Protein AF-A0A0S8L1R1-F1 (afdb_monomer_lite)

Structure (mmCIF, N/CA/C/O backbone):
data_AF-A0A0S8L1R1-F1
#
_entry.id   AF-A0A0S8L1R1-F1
#
loop_
_atom_site.group_PDB
_atom_site.id
_atom_site.type_symbol
_atom_site.label_atom_id
_atom_site.label_alt_id
_atom_site.label_comp_id
_atom_site.label_asym_id
_atom_site.label_entity_id
_atom_site.label_seq_id
_atom_site.pdbx_PDB_ins_code
_atom_site.Cartn_x
_atom_site.Cartn_y
_atom_site.Cartn_z
_atom_site.occupancy
_atom_site.B_iso_or_equiv
_atom_site.auth_seq_id
_atom_site.auth_comp_id
_atom_site.auth_asym_id
_atom_site.auth_atom_id
_atom_site.pdbx_PDB_model_num
ATOM 1 N N . MET A 1 1 ? -16.375 -7.271 10.301 1.00 62.25 1 MET A N 1
ATOM 2 C CA . MET A 1 1 ? -15.177 -7.520 9.461 1.00 62.25 1 MET A CA 1
ATOM 3 C C . MET A 1 1 ? -15.438 -6.904 8.090 1.00 62.25 1 MET A C 1
ATOM 5 O O . MET A 1 1 ? -16.389 -7.340 7.461 1.00 62.25 1 MET A O 1
ATOM 9 N N . SER A 1 2 ? -14.666 -5.905 7.633 1.00 80.81 2 SER A N 1
ATOM 10 C CA . SER A 1 2 ? -14.859 -5.362 6.272 1.00 80.81 2 SER A CA 1
ATOM 11 C C . SER A 1 2 ? -14.247 -6.308 5.238 1.00 80.81 2 SER A C 1
ATOM 13 O O . SER A 1 2 ? -13.026 -6.488 5.173 1.00 80.81 2 SER A O 1
ATOM 15 N N . ILE A 1 3 ? -15.115 -6.935 4.443 1.00 88.81 3 ILE A N 1
ATOM 16 C CA . ILE A 1 3 ? -14.725 -7.772 3.304 1.00 88.81 3 ILE A CA 1
ATOM 17 C C . ILE A 1 3 ? -13.967 -6.929 2.269 1.00 88.81 3 ILE A C 1
ATOM 19 O O . ILE A 1 3 ? -12.998 -7.413 1.689 1.00 88.81 3 ILE A O 1
ATOM 23 N N . GLU A 1 4 ? -14.329 -5.658 2.090 1.00 91.44 4 GLU A N 1
ATOM 24 C CA . GLU A 1 4 ? -13.721 -4.782 1.082 1.00 91.44 4 GLU A CA 1
ATOM 25 C C . GLU A 1 4 ? -12.252 -4.490 1.389 1.00 91.44 4 GLU A C 1
ATOM 27 O O . GLU A 1 4 ? -11.410 -4.572 0.495 1.00 91.44 4 GLU A O 1
ATOM 32 N N . LEU A 1 5 ? -11.906 -4.216 2.654 1.00 91.56 5 LEU A N 1
ATOM 33 C CA . LEU A 1 5 ? -10.506 -4.038 3.053 1.00 91.56 5 LEU A CA 1
ATOM 34 C C . LEU A 1 5 ? -9.695 -5.318 2.835 1.00 91.56 5 LEU A C 1
ATOM 36 O O . LEU A 1 5 ? -8.566 -5.257 2.349 1.00 91.56 5 LEU A O 1
ATOM 40 N N . LYS A 1 6 ? -10.281 -6.486 3.123 1.00 90.88 6 LYS A N 1
ATOM 41 C CA . LYS A 1 6 ? -9.640 -7.781 2.862 1.00 90.88 6 LYS A CA 1
ATOM 42 C C . LYS A 1 6 ? -9.402 -8.006 1.366 1.00 90.88 6 LYS A C 1
ATOM 44 O O . LYS A 1 6 ? -8.327 -8.477 0.996 1.00 90.88 6 LYS A O 1
ATOM 49 N N . VAL A 1 7 ? -10.374 -7.670 0.515 1.00 94.88 7 VAL A N 1
ATOM 50 C CA . VAL A 1 7 ? -10.221 -7.714 -0.949 1.00 94.88 7 VAL A CA 1
ATOM 51 C C . VAL A 1 7 ? -9.110 -6.763 -1.381 1.00 94.88 7 VAL A C 1
ATOM 53 O O . VAL A 1 7 ? -8.183 -7.195 -2.057 1.00 94.88 7 VAL A O 1
ATOM 56 N N . LYS A 1 8 ? -9.120 -5.517 -0.898 1.00 94.94 8 LYS A N 1
ATOM 57 C CA . LYS A 1 8 ? -8.108 -4.511 -1.234 1.00 94.94 8 LYS A CA 1
ATOM 58 C C . LYS A 1 8 ? -6.686 -4.950 -0.873 1.00 94.94 8 LYS A C 1
ATOM 60 O O . LYS A 1 8 ? -5.789 -4.798 -1.696 1.00 94.94 8 LYS A O 1
ATOM 65 N N . VAL A 1 9 ? -6.470 -5.532 0.312 1.00 93.38 9 VAL A N 1
ATOM 66 C CA . VAL A 1 9 ? -5.155 -6.082 0.703 1.00 93.38 9 VAL A CA 1
ATOM 67 C C . VAL A 1 9 ? -4.694 -7.156 -0.285 1.00 93.38 9 VAL A C 1
ATOM 69 O O . VAL A 1 9 ? -3.542 -7.139 -0.717 1.00 93.38 9 VAL A O 1
ATOM 72 N N . LYS A 1 10 ? -5.585 -8.076 -0.676 1.00 95.56 10 LYS A N 1
ATOM 73 C CA . LYS A 1 10 ? -5.260 -9.133 -1.645 1.00 95.56 10 LYS A CA 1
ATOM 74 C C . LYS A 1 10 ? -4.962 -8.569 -3.035 1.00 95.56 10 LYS A C 1
ATOM 76 O O . LYS A 1 10 ? -3.993 -9.000 -3.650 1.00 95.56 10 LYS A O 1
ATOM 81 N N . SER A 1 11 ? -5.742 -7.595 -3.501 1.00 97.69 11 SER A N 1
ATOM 82 C CA . SER A 1 11 ? -5.525 -6.934 -4.791 1.00 97.69 11 SER A CA 1
ATOM 83 C C . SER A 1 11 ? -4.171 -6.229 -4.849 1.00 97.69 11 SER A C 1
ATOM 85 O O . SER A 1 11 ? -3.443 -6.407 -5.816 1.00 97.69 11 SER A O 1
ATOM 87 N N . LEU A 1 12 ? -3.784 -5.505 -3.792 1.00 97.62 12 LEU A N 1
ATOM 88 C CA . LEU A 1 12 ? -2.479 -4.834 -3.715 1.00 97.62 12 LEU A CA 1
ATOM 89 C C . LEU A 1 12 ? -1.313 -5.832 -3.691 1.00 97.62 12 LEU A C 1
ATOM 91 O O . LEU A 1 12 ? -0.261 -5.586 -4.281 1.00 97.62 12 LEU A O 1
ATOM 95 N N . ALA A 1 13 ? -1.495 -6.979 -3.030 1.00 96.56 13 ALA A N 1
ATOM 96 C CA . ALA A 1 13 ? -0.506 -8.050 -3.060 1.00 96.56 13 ALA A CA 1
ATOM 97 C C . ALA A 1 13 ? -0.333 -8.619 -4.477 1.00 96.56 13 ALA A C 1
ATOM 99 O O . ALA A 1 13 ? 0.791 -8.904 -4.889 1.00 96.56 13 ALA A O 1
ATOM 100 N N . GLU A 1 14 ? -1.429 -8.760 -5.224 1.00 98.38 14 GLU A N 1
ATOM 101 C CA . GLU A 1 14 ? -1.391 -9.260 -6.595 1.00 98.38 14 GLU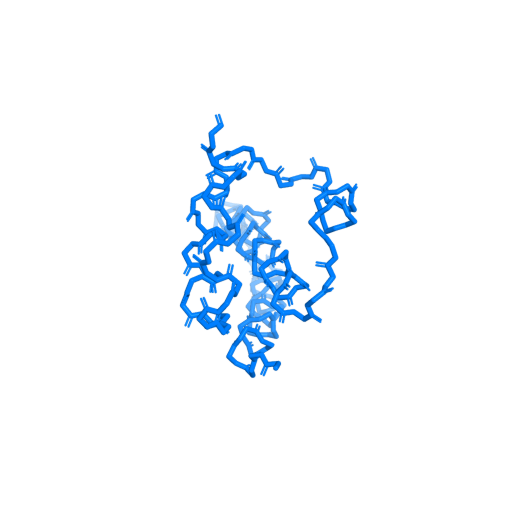 A CA 1
ATOM 102 C C . GLU A 1 14 ? -0.804 -8.241 -7.573 1.00 98.38 14 GLU A C 1
ATOM 104 O O . GLU A 1 14 ? 0.059 -8.598 -8.370 1.00 98.38 14 GLU A O 1
ATOM 109 N N . GLU A 1 15 ? -1.153 -6.960 -7.443 1.00 98.25 15 GLU A N 1
ATOM 110 C CA . GLU A 1 15 ? -0.523 -5.873 -8.200 1.00 98.25 15 GLU A CA 1
ATOM 111 C C . GLU A 1 15 ? 1.002 -5.900 -8.020 1.00 98.25 15 GLU A C 1
ATOM 113 O O . GLU A 1 15 ? 1.750 -5.914 -8.997 1.00 98.25 15 GLU A O 1
ATOM 118 N N . ALA A 1 16 ? 1.491 -6.032 -6.782 1.00 98.12 16 ALA A N 1
ATOM 119 C CA . ALA A 1 16 ? 2.924 -6.142 -6.527 1.00 98.12 16 ALA A CA 1
ATOM 120 C C . ALA A 1 16 ? 3.567 -7.370 -7.205 1.00 98.12 16 ALA A C 1
ATOM 122 O O . ALA A 1 16 ? 4.719 -7.290 -7.649 1.00 98.12 16 ALA A O 1
ATOM 123 N N . ARG A 1 17 ? 2.860 -8.508 -7.294 1.00 98.12 17 ARG A N 1
ATOM 124 C CA . ARG A 1 17 ? 3.350 -9.706 -8.003 1.00 98.12 17 ARG A CA 1
ATOM 125 C C . ARG A 1 17 ? 3.404 -9.491 -9.508 1.00 98.12 17 ARG A C 1
ATOM 127 O O . ARG A 1 17 ? 4.424 -9.829 -10.113 1.00 98.12 17 ARG A O 1
ATOM 134 N N . ILE A 1 18 ? 2.348 -8.920 -10.084 1.00 98.50 18 ILE A N 1
ATOM 135 C CA . ILE A 1 18 ? 2.258 -8.596 -11.510 1.00 98.50 18 ILE A CA 1
ATOM 136 C C . ILE A 1 18 ? 3.394 -7.646 -11.886 1.00 98.50 18 ILE A C 1
ATOM 138 O O . ILE A 1 18 ? 4.193 -7.969 -12.762 1.00 98.50 18 ILE A O 1
ATOM 142 N N . ILE A 1 19 ? 3.564 -6.543 -11.153 1.00 98.19 19 ILE A N 1
ATOM 143 C CA . ILE A 1 19 ? 4.610 -5.559 -11.453 1.00 98.19 19 ILE A CA 1
ATOM 144 C C . ILE A 1 19 ? 6.002 -6.177 -11.328 1.00 98.19 19 ILE A C 1
ATOM 146 O O . ILE A 1 19 ? 6.827 -5.997 -12.213 1.00 98.19 19 ILE A O 1
ATOM 150 N N . ARG A 1 20 ? 6.261 -7.011 -10.312 1.00 98.00 20 ARG A N 1
ATOM 151 C CA . ARG A 1 20 ? 7.537 -7.745 -10.203 1.00 98.00 20 ARG A CA 1
ATOM 152 C C . ARG A 1 20 ? 7.777 -8.703 -11.382 1.00 98.00 20 ARG A C 1
ATOM 154 O O . ARG A 1 20 ? 8.927 -9.011 -11.702 1.00 98.00 20 ARG A O 1
ATOM 161 N N . LYS A 1 21 ? 6.726 -9.266 -11.983 1.00 98.19 21 LYS A N 1
ATOM 162 C CA . LYS A 1 21 ? 6.847 -10.113 -13.179 1.00 98.19 21 LYS A CA 1
ATOM 163 C C . LYS A 1 21 ? 7.210 -9.273 -14.403 1.00 98.19 21 LYS A C 1
ATOM 165 O O . LYS A 1 21 ? 8.099 -9.683 -15.140 1.00 98.19 21 LYS A O 1
ATOM 170 N N . GLU A 1 22 ? 6.592 -8.109 -14.571 1.00 98.00 22 GLU A N 1
ATOM 171 C CA . GLU A 1 22 ? 6.880 -7.203 -15.689 1.00 98.00 22 GLU A CA 1
ATOM 172 C C . GLU A 1 22 ? 8.240 -6.498 -15.538 1.00 98.00 22 GLU A C 1
ATOM 174 O O . GLU A 1 22 ? 9.003 -6.450 -16.496 1.00 98.00 22 GLU A O 1
ATOM 179 N N . GLU A 1 23 ? 8.636 -6.100 -14.322 1.00 97.12 23 GLU A N 1
ATOM 180 C CA . GLU A 1 23 ? 9.977 -5.570 -14.002 1.00 97.12 23 GLU A CA 1
ATOM 181 C C . GLU A 1 23 ? 11.111 -6.468 -14.515 1.00 97.12 23 GLU A C 1
ATOM 183 O O . GLU A 1 23 ? 12.171 -5.972 -14.886 1.00 97.12 23 GLU A O 1
ATOM 188 N N . ARG A 1 24 ? 10.912 -7.793 -14.500 1.00 97.06 24 ARG A N 1
ATOM 189 C CA . ARG A 1 24 ? 11.922 -8.775 -14.925 1.00 97.06 24 ARG A CA 1
ATOM 190 C C . ARG A 1 24 ? 12.107 -8.849 -16.440 1.00 97.06 24 ARG A C 1
ATOM 192 O O . ARG A 1 24 ? 13.106 -9.409 -16.873 1.00 97.06 24 ARG A O 1
ATOM 199 N N . LYS A 1 25 ? 11.160 -8.323 -17.218 1.00 97.69 25 LYS A N 1
ATOM 200 C CA . LYS A 1 25 ? 11.219 -8.284 -18.686 1.00 97.69 25 LYS A CA 1
ATOM 201 C C . LYS A 1 25 ? 11.768 -6.958 -19.219 1.00 97.69 25 LYS A C 1
ATOM 203 O O . LYS A 1 25 ? 12.049 -6.859 -20.406 1.00 97.69 25 LYS A O 1
ATOM 208 N N . LEU A 1 26 ? 11.860 -5.942 -18.362 1.00 97.44 26 LEU A N 1
ATOM 209 C CA . LEU A 1 26 ? 12.255 -4.585 -18.729 1.00 97.44 26 LEU A CA 1
ATOM 210 C C . LEU A 1 26 ? 13.679 -4.278 -18.266 1.00 97.44 26 LEU A C 1
ATOM 212 O O . LEU A 1 26 ? 14.214 -4.903 -17.347 1.00 97.44 26 LEU A O 1
ATOM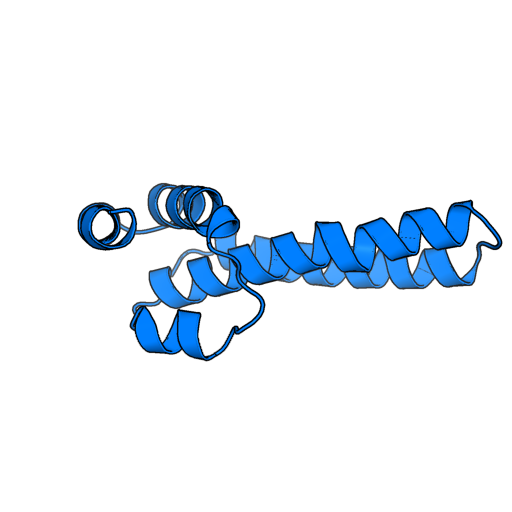 216 N N . HIS A 1 27 ? 14.268 -3.240 -18.853 1.00 96.62 27 HIS A N 1
ATOM 217 C CA . HIS A 1 27 ? 15.599 -2.749 -18.507 1.00 96.62 27 HIS A CA 1
ATOM 218 C C . HIS A 1 27 ? 15.604 -1.223 -18.352 1.00 96.62 27 HIS A C 1
ATOM 220 O O . HIS A 1 27 ? 14.616 -0.544 -18.634 1.00 96.62 27 HIS A O 1
ATOM 226 N N . GLY A 1 28 ? 16.717 -0.685 -17.846 1.00 97.12 28 GLY A N 1
ATOM 227 C CA . GLY A 1 28 ? 16.934 0.756 -17.729 1.00 97.12 28 GLY A CA 1
ATOM 228 C C . GLY A 1 28 ? 15.830 1.491 -16.961 1.00 97.12 28 GLY A C 1
ATOM 229 O O . GLY A 1 28 ? 15.391 1.058 -15.891 1.00 97.12 28 GLY A O 1
ATOM 230 N N . LEU A 1 29 ? 15.395 2.621 -17.519 1.00 97.31 29 LEU A N 1
ATOM 231 C CA . LEU A 1 29 ? 14.457 3.542 -16.878 1.00 97.31 29 LEU A CA 1
ATOM 232 C C . LEU A 1 29 ? 13.059 2.940 -16.678 1.00 97.31 29 LEU A C 1
ATOM 234 O O . LEU A 1 29 ? 12.417 3.212 -15.667 1.00 97.31 29 LEU A O 1
ATOM 238 N N . GLU A 1 30 ? 12.581 2.107 -17.601 1.00 96.94 30 GLU A N 1
ATOM 239 C CA . GLU A 1 30 ? 11.248 1.501 -17.497 1.00 96.94 30 GLU A CA 1
ATOM 240 C C . GLU A 1 30 ? 11.176 0.507 -16.337 1.00 96.94 30 GLU A C 1
ATOM 242 O O . GLU A 1 30 ? 10.240 0.542 -15.533 1.00 96.94 30 GLU A O 1
ATOM 247 N N . ARG A 1 31 ? 12.225 -0.312 -16.178 1.00 97.81 31 ARG A N 1
ATOM 248 C CA . ARG A 1 31 ? 12.373 -1.184 -15.009 1.00 97.81 31 ARG A CA 1
ATOM 249 C C . ARG A 1 31 ? 12.422 -0.377 -13.714 1.00 97.81 31 ARG A C 1
ATOM 251 O O . ARG A 1 31 ? 11.780 -0.772 -12.744 1.00 97.81 31 ARG A O 1
ATOM 258 N N . ALA A 1 32 ? 13.165 0.732 -13.690 1.00 97.62 32 ALA A N 1
ATOM 259 C CA . ALA A 1 32 ? 13.258 1.596 -12.512 1.00 97.62 32 ALA A CA 1
ATOM 260 C C . ALA A 1 32 ? 11.895 2.203 -12.135 1.00 97.62 32 ALA A C 1
ATOM 262 O O . ALA A 1 32 ? 11.504 2.149 -10.974 1.00 97.62 32 ALA A O 1
ATOM 263 N N . ARG A 1 33 ? 11.117 2.684 -13.115 1.00 97.50 33 ARG A N 1
ATOM 264 C CA . ARG A 1 33 ? 9.768 3.228 -12.880 1.00 97.50 33 ARG A CA 1
ATOM 265 C C . ARG A 1 33 ? 8.811 2.192 -12.290 1.00 97.50 33 ARG A C 1
ATOM 267 O O . ARG A 1 33 ? 8.103 2.494 -11.331 1.00 97.50 33 ARG A O 1
ATOM 274 N N . LEU A 1 34 ? 8.793 0.972 -12.834 1.00 97.75 34 LEU A N 1
ATOM 275 C CA . LEU A 1 34 ? 7.961 -0.100 -12.277 1.00 97.75 34 LEU A CA 1
ATOM 276 C C . LEU A 1 34 ? 8.414 -0.503 -10.873 1.00 97.75 34 LEU A C 1
ATOM 278 O O . LEU A 1 34 ? 7.573 -0.695 -9.993 1.00 97.75 34 LEU A O 1
ATOM 282 N N . HIS 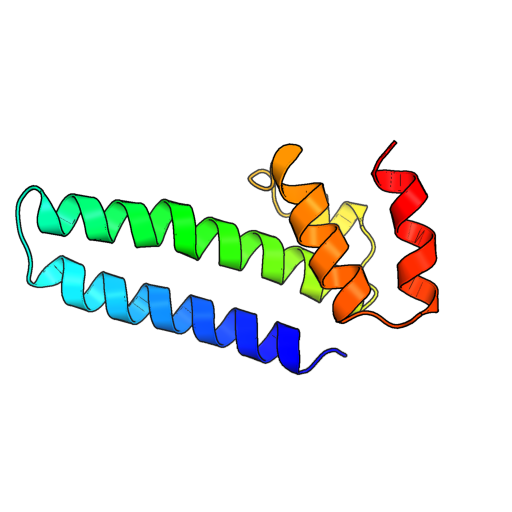A 1 35 ? 9.730 -0.571 -10.656 1.00 97.62 35 HIS A N 1
ATOM 283 C CA . HIS A 1 35 ? 10.297 -0.820 -9.339 1.00 97.62 35 HIS A CA 1
ATOM 284 C C . HIS A 1 35 ? 9.807 0.206 -8.319 1.00 97.62 35 HIS A C 1
ATOM 286 O O . HIS A 1 35 ? 9.260 -0.187 -7.286 1.00 97.62 35 HIS A O 1
ATOM 292 N N . ASP A 1 36 ? 9.929 1.495 -8.633 1.00 97.81 36 ASP A N 1
ATOM 293 C CA . ASP A 1 36 ? 9.494 2.590 -7.768 1.00 97.81 36 ASP A CA 1
ATOM 294 C C . ASP A 1 36 ? 7.993 2.522 -7.480 1.00 97.81 36 ASP A C 1
ATOM 296 O O . ASP A 1 36 ? 7.576 2.611 -6.321 1.00 97.81 36 ASP A O 1
ATOM 300 N N . HIS A 1 37 ? 7.164 2.265 -8.494 1.00 97.81 37 HIS A N 1
ATOM 301 C CA . HIS A 1 37 ? 5.726 2.089 -8.287 1.0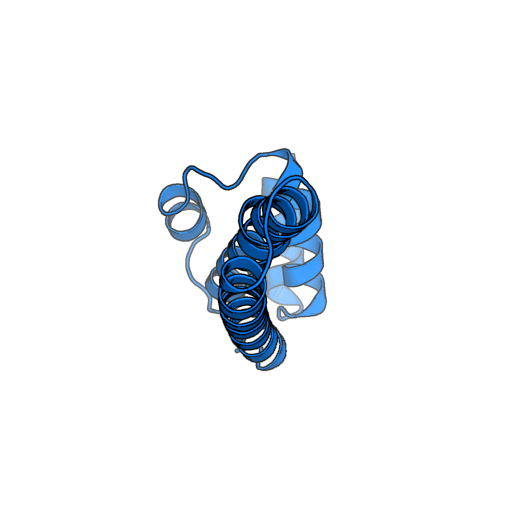0 97.81 37 HIS A CA 1
ATOM 302 C C . HIS A 1 37 ? 5.432 0.919 -7.338 1.00 97.81 37 HIS A C 1
ATOM 304 O O . HIS A 1 37 ? 4.672 1.069 -6.379 1.00 97.81 37 HIS A O 1
ATOM 310 N N . ARG A 1 38 ? 6.078 -0.238 -7.525 1.00 98.06 38 ARG A N 1
ATOM 311 C CA . ARG A 1 38 ? 5.880 -1.401 -6.645 1.00 98.06 38 ARG A CA 1
ATOM 312 C C . ARG A 1 38 ? 6.344 -1.134 -5.215 1.00 98.06 38 ARG A C 1
ATOM 314 O O . ARG A 1 38 ? 5.673 -1.537 -4.262 1.00 98.06 38 ARG A O 1
ATOM 321 N N . VAL A 1 39 ? 7.519 -0.532 -5.045 1.00 95.88 39 VAL A N 1
ATOM 322 C CA . VAL A 1 39 ? 8.172 -0.404 -3.733 1.00 95.88 39 VAL A CA 1
ATOM 323 C C . VAL A 1 39 ? 7.701 0.793 -2.924 1.00 95.88 39 VAL A C 1
ATOM 325 O O . VAL A 1 39 ? 7.773 0.717 -1.695 1.00 95.88 39 VAL A O 1
ATOM 328 N N . VAL A 1 40 ? 7.219 1.843 -3.590 1.00 93.94 40 VAL A N 1
ATOM 329 C CA . VAL A 1 40 ? 6.713 3.068 -2.967 1.00 93.94 40 VAL A CA 1
ATOM 330 C C . VAL A 1 40 ? 5.191 3.062 -2.991 1.00 93.94 40 VAL A C 1
ATOM 332 O O . VAL A 1 40 ? 4.569 2.941 -1.941 1.00 93.94 40 VAL A O 1
ATOM 335 N N . VAL A 1 41 ? 4.569 3.114 -4.171 1.00 95.56 41 VAL A N 1
ATOM 336 C CA . VAL A 1 41 ? 3.118 3.330 -4.296 1.00 95.56 41 VAL A CA 1
ATOM 337 C C . VAL A 1 41 ? 2.327 2.134 -3.765 1.00 95.56 41 VAL A C 1
ATOM 339 O O . VAL A 1 41 ? 1.523 2.281 -2.840 1.00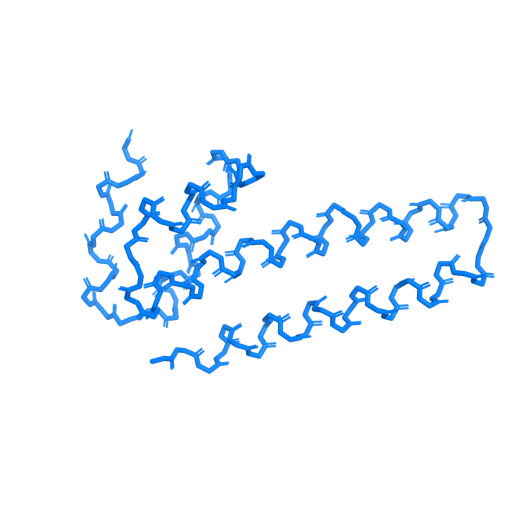 95.56 41 VAL A O 1
ATOM 342 N N . VAL A 1 42 ? 2.580 0.939 -4.305 1.00 97.31 42 VAL A N 1
ATOM 343 C CA . VAL A 1 42 ? 1.819 -0.270 -3.947 1.00 97.31 42 VAL A CA 1
ATOM 344 C C . VAL A 1 42 ? 2.105 -0.685 -2.511 1.00 97.31 42 VAL A C 1
ATOM 346 O O . VAL A 1 42 ? 1.184 -1.010 -1.760 1.00 97.31 42 VAL A O 1
ATOM 349 N N . ARG A 1 43 ? 3.374 -0.637 -2.092 1.00 93.81 43 ARG A N 1
ATOM 350 C CA . ARG A 1 43 ? 3.760 -1.009 -0.728 1.00 93.81 43 ARG A CA 1
ATOM 351 C C . ARG A 1 43 ? 3.181 -0.056 0.315 1.00 93.81 43 ARG A C 1
ATOM 353 O O . ARG A 1 43 ? 2.645 -0.539 1.311 1.00 93.81 43 ARG A O 1
ATOM 360 N N . ASP A 1 44 ? 3.240 1.258 0.096 1.00 93.31 44 ASP A N 1
ATOM 361 C CA . ASP A 1 44 ? 2.652 2.227 1.027 1.00 93.31 44 ASP A CA 1
ATOM 362 C C . ASP A 1 44 ? 1.127 2.068 1.086 1.00 93.31 44 ASP A C 1
ATOM 364 O O . ASP A 1 44 ? 0.537 2.096 2.168 1.00 93.31 44 ASP A O 1
ATOM 368 N N . ALA A 1 45 ? 0.469 1.831 -0.053 1.00 94.81 45 ALA A N 1
ATOM 369 C CA . ALA A 1 45 ? -0.965 1.555 -0.085 1.00 94.81 45 ALA A CA 1
ATOM 370 C C . ALA A 1 45 ? -1.328 0.264 0.670 1.00 94.81 45 ALA A C 1
ATOM 372 O O . ALA A 1 45 ? -2.303 0.254 1.430 1.00 94.81 45 ALA A O 1
ATOM 373 N N . ALA A 1 46 ? -0.551 -0.808 0.492 1.00 94.06 46 ALA A N 1
ATOM 374 C CA . ALA A 1 46 ? -0.754 -2.082 1.179 1.00 94.06 46 ALA A CA 1
ATOM 375 C C . ALA A 1 46 ? -0.607 -1.917 2.691 1.00 94.06 46 ALA A C 1
ATOM 377 O O . ALA A 1 46 ? -1.477 -2.358 3.442 1.00 94.06 46 ALA A O 1
ATOM 378 N N . ARG A 1 47 ? 0.435 -1.200 3.116 1.00 91.81 47 ARG A N 1
ATOM 379 C CA . ARG A 1 47 ? 0.706 -0.874 4.514 1.00 91.81 47 ARG A CA 1
ATOM 380 C C . ARG A 1 47 ? -0.466 -0.142 5.170 1.00 91.81 47 ARG A C 1
ATOM 382 O O . ARG A 1 47 ? -1.064 -0.653 6.114 1.00 91.81 47 ARG A O 1
ATOM 389 N N . ARG A 1 48 ? -0.883 0.991 4.595 1.00 92.56 48 ARG A N 1
ATOM 390 C CA . ARG A 1 48 ? -2.029 1.785 5.081 1.00 92.56 48 ARG A CA 1
ATOM 391 C C . ARG A 1 48 ? -3.311 0.955 5.165 1.00 92.56 48 ARG A C 1
ATOM 393 O O . ARG A 1 48 ? -4.065 1.059 6.129 1.00 92.56 48 ARG A O 1
ATOM 400 N N . THR A 1 49 ? -3.557 0.123 4.153 1.00 93.69 49 THR A N 1
ATOM 401 C CA . THR A 1 49 ? -4.747 -0.738 4.105 1.00 93.69 49 THR A CA 1
ATOM 402 C C . THR A 1 49 ? -4.701 -1.806 5.198 1.00 93.69 49 THR A C 1
ATOM 404 O O . THR A 1 49 ? -5.728 -2.082 5.814 1.00 93.69 49 THR A O 1
ATOM 407 N N . LEU A 1 50 ? -3.528 -2.384 5.472 1.00 90.88 50 LEU A N 1
ATOM 408 C CA . LEU A 1 50 ? -3.358 -3.387 6.518 1.00 90.88 50 LEU A CA 1
ATOM 409 C C . LEU A 1 50 ? -3.600 -2.789 7.907 1.00 90.88 50 LEU A C 1
ATOM 411 O O . LEU A 1 50 ? -4.350 -3.376 8.680 1.00 90.88 50 LEU A O 1
ATOM 415 N N . VAL A 1 51 ? -3.046 -1.608 8.196 1.00 89.50 51 VAL A N 1
ATOM 416 C CA . VAL A 1 51 ? -3.292 -0.893 9.462 1.00 89.50 51 VAL A CA 1
ATOM 417 C C . VAL A 1 51 ? -4.788 -0.621 9.647 1.00 89.50 51 VAL A C 1
ATOM 419 O O . VAL A 1 51 ? -5.361 -0.997 10.670 1.00 89.50 51 VAL A O 1
ATOM 422 N N . ALA A 1 52 ? -5.456 -0.068 8.627 1.00 90.19 52 ALA A N 1
ATOM 423 C CA . ALA A 1 52 ? -6.903 0.159 8.667 1.00 90.19 52 ALA A CA 1
ATOM 424 C C . ALA A 1 52 ? -7.691 -1.147 8.883 1.00 90.19 52 ALA A C 1
ATOM 426 O O . ALA A 1 52 ? -8.641 -1.185 9.662 1.00 90.19 52 ALA A O 1
ATOM 427 N N . TYR A 1 53 ? -7.289 -2.232 8.217 1.00 90.06 53 TYR A N 1
ATOM 428 C CA . TYR A 1 53 ? -7.930 -3.538 8.349 1.00 90.06 53 TYR A CA 1
ATOM 429 C C . TYR A 1 53 ? -7.792 -4.121 9.758 1.00 90.06 53 TYR A C 1
ATOM 431 O O . TYR A 1 53 ? -8.771 -4.643 10.292 1.00 90.06 53 TYR A O 1
ATOM 439 N N . GLN A 1 54 ? -6.607 -4.029 10.368 1.00 87.25 54 GLN A N 1
ATOM 440 C CA . GLN A 1 54 ? -6.382 -4.511 11.731 1.00 87.25 54 GLN A CA 1
ATOM 441 C C . GLN A 1 54 ? -7.215 -3.724 12.748 1.00 87.25 54 GLN A C 1
ATOM 443 O O . GLN A 1 54 ? -7.899 -4.337 13.569 1.00 87.25 54 GLN A O 1
ATOM 448 N N . TYR A 1 55 ? -7.252 -2.396 12.616 1.00 86.12 55 TYR A N 1
ATOM 449 C CA . TYR A 1 55 ? -8.067 -1.534 13.471 1.00 86.12 55 TYR A CA 1
ATOM 450 C C . TYR A 1 55 ? -9.565 -1.852 13.356 1.00 86.12 55 TYR A C 1
ATOM 452 O O . TYR A 1 55 ? -10.245 -2.065 14.355 1.00 86.12 55 TYR A O 1
ATOM 460 N N . VAL A 1 56 ? -10.088 -2.001 12.132 1.00 87.19 56 VAL A N 1
ATOM 461 C CA . VAL A 1 56 ? -11.499 -2.373 11.894 1.00 87.19 56 VAL A CA 1
ATOM 462 C C . VAL A 1 56 ? -11.835 -3.778 12.423 1.00 87.19 56 VAL A C 1
ATOM 464 O O . VAL A 1 56 ? -13.001 -4.086 12.676 1.00 87.19 56 VAL A O 1
ATOM 467 N N . ARG A 1 57 ? -10.842 -4.655 12.618 1.00 85.56 57 ARG A N 1
ATOM 468 C CA . ARG A 1 57 ? -11.033 -5.950 13.293 1.00 85.56 57 ARG A CA 1
ATOM 469 C C . ARG A 1 57 ? -11.042 -5.858 14.821 1.00 85.56 57 ARG A C 1
ATOM 471 O O . ARG A 1 57 ? -11.218 -6.895 15.452 1.00 85.56 57 ARG A O 1
ATOM 478 N N . GLY A 1 58 ? -10.885 -4.667 15.391 1.00 82.88 58 GLY A N 1
ATOM 479 C CA . GLY A 1 58 ? -10.871 -4.451 16.833 1.00 82.88 58 GLY A CA 1
ATOM 480 C C . GLY A 1 58 ? -9.518 -4.730 17.482 1.00 82.88 58 GLY A C 1
ATOM 481 O O . GLY A 1 58 ? -9.472 -4.911 18.693 1.00 82.88 58 GLY A O 1
ATOM 482 N N . ARG A 1 59 ? -8.420 -4.786 16.709 1.00 83.00 59 ARG A N 1
ATOM 483 C CA . ARG A 1 59 ? -7.092 -4.699 17.327 1.00 83.00 59 ARG A CA 1
ATOM 484 C C . ARG A 1 59 ? -6.878 -3.283 17.836 1.00 83.00 59 ARG A C 1
ATOM 486 O O . ARG A 1 59 ? -7.286 -2.321 17.182 1.00 83.00 59 ARG A O 1
ATOM 493 N N . ASP A 1 60 ? -6.238 -3.181 18.994 1.00 76.00 60 ASP A N 1
ATOM 494 C CA . ASP A 1 60 ? -5.887 -1.890 19.553 1.00 76.00 60 ASP A CA 1
ATOM 495 C C . ASP A 1 60 ? -4.921 -1.137 18.620 1.00 76.00 60 ASP A C 1
ATOM 497 O O . ASP A 1 60 ? -4.198 -1.706 17.791 1.00 76.00 60 ASP A O 1
ATOM 501 N N . TRP A 1 61 ? -4.989 0.185 18.714 1.00 68.62 61 TRP A N 1
ATOM 502 C CA . TRP A 1 61 ? -4.227 1.085 17.865 1.00 68.62 61 TRP A CA 1
ATOM 503 C C . TRP A 1 61 ? -2.721 0.952 18.076 1.00 68.62 61 TRP A C 1
ATOM 505 O O . TRP A 1 61 ? -1.961 0.922 17.108 1.00 68.62 61 TRP A O 1
ATOM 515 N N . GLU A 1 62 ? -2.301 0.868 19.335 1.00 69.06 62 GLU A N 1
ATOM 516 C CA . GLU A 1 62 ? -0.896 0.851 19.728 1.00 69.06 62 GLU A CA 1
ATOM 517 C C . GLU A 1 62 ? -0.199 -0.399 19.194 1.00 69.06 62 GLU A C 1
ATOM 519 O O . GLU A 1 62 ? 0.891 -0.300 18.646 1.00 69.06 62 GLU A O 1
ATOM 524 N N . SER A 1 63 ? -0.858 -1.553 19.213 1.00 70.62 63 SER A N 1
ATOM 525 C CA . SER A 1 63 ? -0.420 -2.811 18.611 1.00 70.62 63 SER A CA 1
ATOM 526 C C . SER A 1 63 ? -0.346 -2.712 17.087 1.00 70.62 63 SER A C 1
ATOM 528 O O . SER A 1 63 ? 0.615 -3.186 16.486 1.00 70.62 63 SER A O 1
ATOM 530 N N . CYS A 1 64 ? -1.309 -2.046 16.440 1.00 67.69 64 CYS A N 1
ATOM 531 C CA . CYS A 1 64 ? -1.299 -1.882 14.983 1.00 67.69 64 CYS A CA 1
ATOM 532 C C . CYS A 1 64 ? -0.189 -0.939 14.494 1.00 67.69 64 CYS A C 1
ATOM 534 O O . CYS A 1 64 ? 0.429 -1.214 13.467 1.00 67.69 64 CYS A O 1
ATOM 536 N N . ALA A 1 65 ? 0.044 0.170 15.202 1.00 63.88 65 ALA A N 1
ATOM 537 C CA . ALA A 1 65 ? 1.034 1.182 14.842 1.00 63.88 65 ALA A CA 1
ATOM 538 C C . ALA A 1 65 ? 2.458 0.794 15.279 1.00 63.88 65 ALA A C 1
ATOM 540 O O . ALA A 1 65 ? 3.403 1.009 14.524 1.00 63.88 65 ALA A O 1
ATOM 541 N N . SER A 1 66 ? 2.626 0.176 16.454 1.00 60.16 66 SER A N 1
ATOM 542 C CA . SER A 1 66 ? 3.938 -0.287 16.945 1.00 60.16 66 SER A CA 1
ATOM 543 C C . SER A 1 66 ? 4.538 -1.397 16.083 1.00 60.16 66 SER A C 1
ATOM 545 O O . SER A 1 66 ? 5.756 -1.479 15.946 1.00 60.16 66 SER A O 1
ATOM 547 N N . GLN A 1 67 ? 3.698 -2.226 15.458 1.00 64.88 67 GLN A N 1
ATOM 548 C CA . GLN A 1 67 ? 4.143 -3.289 14.556 1.00 64.88 67 GLN A CA 1
ATOM 549 C C . GLN A 1 67 ? 4.561 -2.787 13.170 1.00 64.88 67 GLN A C 1
ATOM 551 O O . GLN A 1 67 ? 5.084 -3.566 12.371 1.00 64.88 67 GLN A O 1
ATOM 556 N N . ASP A 1 68 ? 4.350 -1.506 12.867 1.00 73.00 68 ASP A N 1
ATOM 557 C CA . ASP A 1 68 ? 4.657 -0.938 11.563 1.00 73.00 68 ASP A CA 1
ATOM 558 C C . ASP A 1 68 ? 5.436 0.381 11.676 1.00 73.00 68 ASP A C 1
ATOM 560 O O . ASP A 1 68 ? 4.877 1.468 11.490 1.00 73.00 68 ASP A O 1
ATOM 564 N N . PRO A 1 69 ? 6.762 0.300 11.902 1.00 76.00 69 PRO A N 1
ATOM 565 C CA . PRO A 1 69 ? 7.620 1.477 12.059 1.00 76.00 69 PRO A CA 1
ATOM 566 C C . PRO A 1 69 ? 7.714 2.329 10.784 1.00 76.00 69 PRO A C 1
ATOM 568 O O . PRO A 1 69 ? 8.285 3.417 10.795 1.00 76.00 69 PRO A O 1
ATOM 571 N N . TYR A 1 70 ? 7.180 1.838 9.663 1.00 82.94 70 TYR A N 1
ATOM 572 C CA . TYR A 1 70 ? 7.234 2.508 8.372 1.00 82.94 70 TYR A CA 1
ATOM 573 C C . TYR A 1 70 ? 5.967 3.302 8.047 1.00 82.94 70 TYR A C 1
ATOM 575 O O . TYR A 1 70 ? 5.976 4.046 7.061 1.00 82.94 70 TYR A O 1
ATOM 583 N N . THR A 1 71 ? 4.892 3.165 8.832 1.00 83.44 71 THR A N 1
ATOM 584 C CA . THR A 1 71 ? 3.726 4.044 8.703 1.00 83.44 71 THR A CA 1
ATOM 585 C C . THR A 1 71 ? 4.083 5.421 9.250 1.00 83.44 71 THR A C 1
ATOM 587 O O . THR A 1 71 ? 4.440 5.597 10.411 1.00 83.44 71 THR A O 1
ATOM 590 N N . ARG A 1 72 ? 4.030 6.426 8.376 1.00 83.00 72 ARG A N 1
ATOM 591 C CA . ARG A 1 72 ? 4.460 7.793 8.681 1.00 83.00 72 ARG A CA 1
ATOM 592 C C . ARG A 1 72 ? 3.281 8.612 9.187 1.00 83.00 72 ARG A C 1
ATOM 594 O O . ARG A 1 72 ? 2.140 8.370 8.804 1.00 83.00 72 ARG A O 1
ATOM 601 N N . LYS A 1 73 ? 3.563 9.709 9.904 1.00 81.81 73 LYS A N 1
ATOM 602 C CA . LYS A 1 73 ? 2.517 10.644 10.369 1.00 81.81 73 LYS A CA 1
ATOM 603 C C . LYS A 1 73 ? 1.588 11.137 9.246 1.00 81.81 73 LYS A C 1
ATOM 605 O O . LYS A 1 73 ? 0.384 11.276 9.429 1.00 81.81 73 LYS A O 1
ATOM 610 N N . ARG A 1 74 ? 2.138 11.341 8.046 1.00 85.94 74 ARG A N 1
ATOM 611 C CA . ARG A 1 74 ? 1.386 11.765 6.850 1.00 85.94 74 ARG A CA 1
ATOM 612 C C . ARG A 1 74 ? 0.406 10.718 6.304 1.00 85.94 74 ARG A C 1
ATOM 614 O O . ARG A 1 74 ? -0.441 11.057 5.486 1.00 85.94 74 ARG A O 1
ATOM 621 N N . ASP A 1 75 ? 0.543 9.455 6.697 1.00 87.81 75 ASP A N 1
ATOM 622 C CA . ASP A 1 75 ? -0.305 8.362 6.219 1.00 87.81 75 ASP A CA 1
ATOM 623 C C . ASP A 1 75 ? -1.631 8.294 6.991 1.00 87.81 75 ASP A C 1
ATOM 625 O O . ASP A 1 75 ? -2.623 7.762 6.482 1.00 87.81 75 ASP A O 1
ATOM 629 N N . TRP A 1 76 ? -1.678 8.890 8.188 1.00 84.69 76 TRP A N 1
ATOM 630 C CA . TRP A 1 76 ? -2.828 8.833 9.087 1.00 84.69 76 TRP A CA 1
ATOM 631 C C . TRP A 1 76 ? -4.128 9.384 8.503 1.00 84.69 76 TRP A C 1
ATOM 633 O O . TRP A 1 76 ? -5.138 8.690 8.618 1.00 84.69 76 TRP A O 1
ATOM 643 N N . PRO A 1 77 ? -4.155 10.530 7.794 1.00 88.94 77 PRO A N 1
ATOM 644 C CA . PRO A 1 77 ? -5.393 11.011 7.181 1.00 88.94 77 PRO A CA 1
ATOM 645 C C . PRO A 1 77 ? -5.975 10.017 6.166 1.00 88.94 77 PRO A C 1
ATOM 647 O O . PRO A 1 77 ? -7.191 9.903 6.015 1.00 88.94 77 PRO A O 1
ATOM 650 N N . VAL A 1 78 ? -5.116 9.268 5.466 1.00 91.12 78 VAL A N 1
ATOM 651 C CA . VAL A 1 78 ? -5.544 8.256 4.490 1.00 91.12 78 VAL A CA 1
ATOM 652 C C . VAL A 1 78 ? -6.097 7.022 5.202 1.00 91.12 78 VAL A C 1
ATOM 654 O O . VAL A 1 78 ? -7.142 6.506 4.808 1.00 91.12 78 VAL A O 1
ATOM 657 N N . ILE A 1 79 ? -5.426 6.567 6.262 1.00 90.19 79 ILE A N 1
ATOM 658 C CA . ILE A 1 79 ? -5.862 5.433 7.088 1.00 90.19 79 ILE A CA 1
ATOM 659 C C . ILE A 1 79 ? -7.205 5.750 7.761 1.00 90.19 79 ILE A C 1
ATOM 661 O O . ILE A 1 79 ? -8.134 4.948 7.670 1.00 90.19 79 ILE A O 1
ATOM 665 N N . ALA A 1 80 ? -7.353 6.947 8.334 1.00 85.81 80 ALA A N 1
ATOM 666 C CA . ALA A 1 80 ? -8.590 7.413 8.957 1.00 85.81 80 ALA A CA 1
ATOM 667 C C . ALA A 1 80 ? -9.764 7.419 7.968 1.00 85.81 80 ALA A C 1
ATOM 669 O O . ALA A 1 80 ? -10.841 6.917 8.282 1.00 85.81 80 ALA A O 1
ATOM 670 N N . LYS A 1 81 ? -9.548 7.884 6.728 1.00 90.38 81 LYS A N 1
ATOM 671 C CA . LYS A 1 81 ? -10.562 7.797 5.661 1.00 90.38 81 LYS A CA 1
ATOM 672 C C . LYS A 1 81 ? -10.988 6.353 5.380 1.00 90.38 81 LYS A C 1
ATOM 674 O O . LYS A 1 81 ? -12.170 6.110 5.154 1.00 90.38 81 LYS A O 1
ATOM 679 N N . MET A 1 82 ? -10.058 5.393 5.396 1.00 90.94 82 MET A N 1
ATOM 680 C CA . MET A 1 82 ? -10.399 3.975 5.219 1.00 90.94 82 MET A CA 1
ATOM 681 C C . MET A 1 82 ? -11.193 3.432 6.410 1.00 90.94 82 MET A C 1
ATOM 683 O O . MET A 1 82 ? -12.202 2.768 6.201 1.00 90.94 82 MET A O 1
ATOM 687 N N . ILE A 1 83 ? -10.788 3.745 7.642 1.00 89.19 83 ILE A N 1
ATOM 688 C CA . ILE A 1 83 ? -11.509 3.323 8.851 1.00 89.19 83 ILE A CA 1
ATOM 689 C C . ILE A 1 83 ? -12.922 3.910 8.863 1.00 89.19 83 ILE A C 1
ATOM 691 O O . ILE A 1 83 ? -13.873 3.175 9.085 1.00 89.19 83 ILE A O 1
ATOM 695 N N . LYS A 1 84 ? -13.088 5.198 8.545 1.00 87.12 84 LYS A N 1
ATOM 696 C CA . LYS A 1 84 ? -14.407 5.843 8.467 1.00 87.12 84 LYS A CA 1
ATOM 697 C C . LYS A 1 84 ? -15.298 5.223 7.390 1.00 87.12 84 LYS A C 1
ATOM 699 O O . LYS A 1 84 ? -16.498 5.096 7.593 1.00 87.12 84 LYS A O 1
ATOM 704 N N . LYS A 1 85 ? -14.721 4.848 6.243 1.00 88.00 85 LYS A N 1
ATOM 705 C CA . LYS A 1 85 ? -15.467 4.252 5.127 1.00 88.00 85 LYS A CA 1
ATOM 706 C C . LYS A 1 85 ? -15.883 2.802 5.393 1.00 88.00 85 LYS A C 1
ATOM 708 O O . LYS A 1 85 ? -16.971 2.412 4.996 1.00 88.00 85 LYS A O 1
ATOM 713 N N . TYR A 1 86 ? -14.999 2.007 5.992 1.00 88.19 86 TYR A N 1
ATOM 714 C CA . TYR A 1 86 ? -15.144 0.548 6.078 1.00 88.19 86 TYR A CA 1
ATOM 715 C C . TYR A 1 86 ? -15.388 0.026 7.505 1.00 88.19 86 TYR A C 1
ATOM 717 O O . TYR A 1 86 ? -15.638 -1.164 7.699 1.00 88.19 86 TYR A O 1
ATOM 725 N N . GLY A 1 87 ? -15.255 0.881 8.516 1.00 83.75 87 GLY A N 1
ATOM 726 C CA . GLY A 1 87 ? -15.530 0.579 9.917 1.00 83.75 87 GLY A CA 1
ATOM 727 C C . GLY A 1 87 ? -17.005 0.757 10.272 1.00 83.75 87 GLY A C 1
ATOM 728 O O . GLY A 1 87 ? -17.775 1.368 9.537 1.00 83.75 87 GLY A O 1
ATOM 729 N N . SER A 1 88 ? -17.408 0.213 11.420 1.00 76.75 88 SER A N 1
ATOM 730 C CA . SER A 1 88 ? -18.735 0.467 11.987 1.00 76.75 88 SER A CA 1
ATOM 731 C C . SER A 1 88 ? -18.819 1.887 12.564 1.00 76.75 88 SER A C 1
ATOM 733 O O . SER A 1 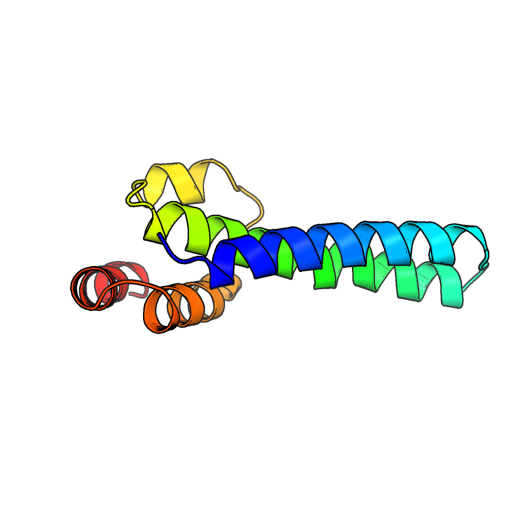88 ? -17.812 2.442 13.005 1.00 76.75 88 SER A O 1
ATOM 735 N N . TYR A 1 89 ? -20.029 2.457 12.616 1.00 61.28 89 TYR A N 1
ATOM 736 C CA . TYR A 1 89 ? -20.280 3.820 13.115 1.00 61.28 89 TYR A CA 1
ATOM 737 C C . TYR A 1 89 ? -19.642 4.112 14.492 1.00 61.28 89 TYR A C 1
ATOM 739 O O . TYR A 1 89 ? -19.191 5.228 14.723 1.00 61.28 89 TYR A O 1
ATOM 747 N N . GLY A 1 90 ? -19.521 3.116 15.381 1.00 61.88 90 GLY A N 1
ATOM 748 C CA . GLY A 1 90 ? -18.888 3.280 16.699 1.00 61.88 90 GLY A CA 1
ATOM 749 C C . GLY A 1 90 ? -17.361 3.470 16.675 1.00 61.88 90 GLY A C 1
ATOM 750 O O . GLY A 1 90 ? -16.826 4.202 17.500 1.00 61.88 90 GLY A O 1
ATOM 751 N N . LEU A 1 91 ? -16.654 2.876 15.705 1.00 64.62 91 LEU A N 1
ATOM 752 C CA . LEU A 1 91 ? -15.198 3.040 15.518 1.00 64.62 91 LEU A CA 1
ATOM 753 C C . LEU A 1 91 ? -14.850 4.370 14.834 1.00 64.62 91 LEU A C 1
ATOM 755 O O . LEU A 1 91 ? -13.738 4.881 14.955 1.00 64.62 91 LEU A O 1
ATOM 759 N N . ALA A 1 92 ? -15.810 4.947 14.113 1.00 57.97 92 ALA A N 1
ATOM 760 C CA . ALA A 1 92 ? -15.652 6.222 13.433 1.00 57.97 92 ALA A CA 1
ATOM 761 C C . ALA A 1 92 ? -15.701 7.436 14.383 1.00 57.97 92 ALA A C 1
ATOM 763 O O . ALA A 1 92 ? -15.496 8.542 13.910 1.00 57.97 92 ALA A O 1
ATOM 764 N N . ASN A 1 93 ? -15.921 7.262 15.691 1.00 55.22 93 ASN A N 1
ATOM 765 C CA . ASN A 1 93 ? -15.892 8.365 16.666 1.00 55.22 93 ASN A CA 1
ATOM 766 C C . ASN A 1 93 ? -14.665 8.316 17.599 1.00 55.22 93 ASN A C 1
ATOM 768 O O . ASN A 1 93 ? -14.361 9.295 18.273 1.00 55.22 93 ASN A O 1
ATOM 772 N N . SER A 1 94 ? -13.917 7.205 17.641 1.00 57.62 94 SER A N 1
ATOM 773 C CA . SER A 1 94 ? -12.713 7.072 18.480 1.00 57.62 94 SER A CA 1
ATOM 774 C C . SER A 1 94 ? -11.441 7.639 17.838 1.00 57.62 94 SER A C 1
ATOM 776 O O . SER A 1 94 ? -10.480 7.916 18.552 1.00 57.62 94 SER A O 1
ATOM 778 N N . TRP A 1 95 ? -11.411 7.826 16.513 1.00 57.38 95 TRP A N 1
ATOM 779 C CA . TRP A 1 95 ? -10.204 8.251 15.783 1.00 57.38 95 TRP A CA 1
ATOM 780 C C . TRP A 1 95 ? -9.901 9.750 15.884 1.00 57.38 95 TRP A C 1
ATOM 782 O O . TRP A 1 95 ? -8.746 10.131 15.708 1.00 57.38 95 TRP A O 1
ATOM 792 N N . GLU A 1 96 ? -10.887 10.597 16.195 1.00 56.97 96 GLU A N 1
ATOM 793 C CA . GLU A 1 96 ? -10.669 12.043 16.379 1.00 56.97 96 GLU A CA 1
ATOM 794 C C . GLU A 1 96 ? -9.656 12.324 17.500 1.00 56.97 96 GLU A C 1
ATOM 796 O O . GLU A 1 96 ? -8.901 13.289 17.430 1.00 56.97 96 GLU A O 1
ATOM 801 N N . LYS A 1 97 ? -9.543 11.411 18.473 1.00 53.41 97 LYS A N 1
ATOM 802 C CA . LYS A 1 97 ? -8.561 11.476 19.564 1.00 53.41 97 LYS A CA 1
ATOM 803 C C . LYS A 1 97 ? -7.113 11.200 19.135 1.00 53.41 97 LYS A C 1
ATOM 805 O O . LYS A 1 97 ? -6.207 11.468 19.910 1.00 53.41 97 LYS A O 1
ATOM 810 N N . LEU A 1 98 ? -6.890 10.646 17.941 1.00 50.53 98 LEU A N 1
ATOM 811 C CA . LEU A 1 98 ? -5.568 10.246 17.431 1.00 50.53 98 LEU A CA 1
ATOM 812 C C . LEU A 1 98 ? -5.029 11.190 16.341 1.00 50.53 98 LEU A C 1
ATOM 814 O O . LEU A 1 98 ? -3.882 11.052 15.920 1.00 50.53 98 LEU A O 1
ATOM 818 N N . ALA A 1 99 ? -5.869 12.103 15.842 1.00 47.22 99 ALA A N 1
ATOM 819 C CA . ALA A 1 99 ? -5.516 13.085 14.817 1.00 47.22 99 ALA A CA 1
ATOM 820 C C . ALA A 1 99 ? -5.146 14.471 15.388 1.00 47.22 99 ALA A C 1
ATOM 822 O O . ALA A 1 99 ? -4.706 15.325 14.614 1.00 47.22 99 ALA A O 1
ATOM 823 N N . ALA A 1 100 ? -5.327 14.675 16.699 1.00 42.91 100 ALA A N 1
ATOM 824 C CA . ALA A 1 100 ? -4.810 15.813 17.466 1.00 42.91 100 ALA A CA 1
ATOM 825 C C . ALA A 1 100 ? -3.323 15.602 17.801 1.00 42.91 100 ALA A C 1
ATOM 827 O O . ALA A 1 100 ? -2.547 16.576 17.680 1.00 42.91 100 ALA A O 1
#

Sequence (100 aa):
MSIELKVKVKSLAEEARIIRKEERKLHGLERARLHDHRVVVVRDAARRTLVAYQYVRGRDWESCASQDPYTRKRDWPVIAKMIKKYGSYGLANSWEKLAA

Secondary structure (DSSP, 8-state):
--HHHHHHHHHHHHHHHHHHHHHTT--HHHHHHHHHIIIIIIHHHHHHHHHHHHHHTT--HHHHHHT-TT--GGGHHHHHHHHHHHS-TTGGGTGGGG--

Foldseek 3Di:
DQPVLVVLLVVLVVLLVVLVVVLVVDDDPVNVVSVCCSVPVSVLSNLLSQLLVCVLVVDDNCVSPVVCVPNDLVSLVVSLVSNCVRHDPVSNVVCVVVND

Radius of gyration: 15.46 Å; chains: 1; bounding box: 37×26×38 Å

pLDDT: mean 85.26, std 14.33, range [42.91, 98.5]